Protein AF-A0A2P7SPQ0-F1 (afdb_monomer)

pLDDT: mean 70.96, std 16.78, range [37.06, 89.44]

Nearest PDB structures (foldseek):
  6t5a-assembly1_A  TM=5.286E-01  e=6.971E+00  Human alphaherpesvirus 1

Structure (mmCIF, N/CA/C/O backbone):
data_AF-A0A2P7SPQ0-F1
#
_entry.id   AF-A0A2P7SPQ0-F1
#
loop_
_atom_site.group_PDB
_atom_site.id
_atom_site.type_symbol
_atom_site.label_atom_id
_atom_site.label_alt_id
_atom_site.label_comp_id
_atom_site.label_asym_id
_atom_site.label_entity_id
_atom_site.label_seq_id
_atom_site.pdbx_PDB_ins_code
_atom_site.Cartn_x
_atom_site.Cartn_y
_atom_site.Cartn_z
_atom_site.occupancy
_atom_site.B_iso_or_equiv
_atom_site.auth_seq_id
_atom_site.auth_comp_id
_atom_site.auth_asym_id
_atom_site.auth_atom_id
_atom_site.pdbx_PDB_model_num
ATOM 1 N N . MET A 1 1 ? -8.615 -11.436 -14.733 1.00 41.12 1 MET A N 1
ATOM 2 C CA . MET A 1 1 ? -9.155 -11.468 -13.357 1.00 41.12 1 MET A CA 1
ATOM 3 C C . MET A 1 1 ? -8.799 -10.133 -12.724 1.00 41.12 1 MET A C 1
ATOM 5 O O . MET A 1 1 ? -7.629 -9.775 -12.751 1.00 41.12 1 MET A O 1
ATOM 9 N N . SER A 1 2 ? -9.795 -9.336 -12.335 1.00 37.06 2 SER A N 1
ATOM 10 C CA . SER A 1 2 ? -9.621 -7.919 -11.980 1.00 37.06 2 SER A CA 1
ATOM 11 C C . SER A 1 2 ? -9.363 -7.757 -10.481 1.00 37.06 2 SER A C 1
ATOM 13 O O . SER A 1 2 ? -10.150 -8.233 -9.669 1.00 37.06 2 SER A O 1
ATOM 15 N N . ALA A 1 3 ? -8.306 -7.027 -10.110 1.00 48.44 3 ALA A N 1
ATOM 16 C CA . ALA A 1 3 ? -7.908 -6.752 -8.719 1.00 48.44 3 ALA A CA 1
ATOM 17 C C . ALA A 1 3 ? -8.980 -6.024 -7.872 1.00 48.44 3 ALA A C 1
ATOM 19 O O . ALA A 1 3 ? -8.843 -5.910 -6.659 1.00 48.44 3 ALA A O 1
ATOM 20 N N . GLY A 1 4 ? -10.057 -5.530 -8.495 1.00 43.16 4 GLY A N 1
ATOM 21 C CA . GLY A 1 4 ? -11.160 -4.847 -7.815 1.00 43.16 4 GLY A CA 1
ATOM 22 C C . GLY A 1 4 ? -12.131 -5.761 -7.056 1.00 43.16 4 GLY A C 1
ATOM 23 O O . GLY A 1 4 ? -12.850 -5.267 -6.193 1.00 43.16 4 GLY A O 1
ATOM 24 N N . GLU A 1 5 ? -12.164 -7.070 -7.334 1.00 48.94 5 GLU A N 1
ATOM 25 C CA . GLU A 1 5 ? -13.140 -7.990 -6.716 1.00 48.94 5 GLU A CA 1
ATOM 26 C C . GLU A 1 5 ? -12.699 -8.570 -5.368 1.00 48.94 5 GLU A C 1
ATOM 28 O O . GLU A 1 5 ? -13.541 -9.017 -4.586 1.00 48.94 5 GLU A O 1
ATOM 33 N N . ILE A 1 6 ? -11.401 -8.542 -5.065 1.00 51.44 6 ILE A N 1
ATOM 34 C CA . ILE A 1 6 ? -10.877 -9.204 -3.865 1.00 51.44 6 ILE A CA 1
ATOM 35 C C . ILE A 1 6 ? -11.213 -8.387 -2.605 1.00 51.44 6 ILE A C 1
ATOM 37 O O . ILE A 1 6 ? -11.773 -8.917 -1.644 1.00 51.44 6 ILE A O 1
ATOM 41 N N . PHE A 1 7 ? -11.090 -7.057 -2.692 1.00 52.06 7 PHE A N 1
ATOM 42 C CA . PHE A 1 7 ? -11.493 -6.118 -1.635 1.00 52.06 7 PHE A CA 1
ATOM 43 C C . PHE A 1 7 ? -12.980 -6.202 -1.238 1.00 52.06 7 PHE A C 1
ATOM 45 O O . PHE A 1 7 ? -13.353 -5.750 -0.157 1.00 52.06 7 PHE A O 1
ATOM 52 N N . GLY A 1 8 ? -13.848 -6.751 -2.097 1.00 45.31 8 GLY A N 1
ATOM 53 C CA . GLY A 1 8 ? -15.294 -6.808 -1.866 1.00 45.31 8 GLY A CA 1
ATOM 54 C C . GLY A 1 8 ? -15.789 -8.050 -1.118 1.00 45.31 8 GLY A C 1
ATOM 55 O O . GLY A 1 8 ? -16.936 -8.056 -0.664 1.00 45.31 8 GLY A O 1
ATOM 56 N N . ARG A 1 9 ? -14.981 -9.117 -0.992 1.00 46.62 9 ARG A N 1
ATOM 57 C CA . ARG A 1 9 ? -15.487 -10.431 -0.537 1.00 46.62 9 ARG A CA 1
ATOM 58 C C . ARG A 1 9 ? -15.241 -10.746 0.942 1.00 46.62 9 ARG A C 1
ATOM 60 O O . ARG A 1 9 ? -15.998 -11.538 1.499 1.00 46.62 9 ARG A O 1
ATOM 67 N N . ALA A 1 10 ? -14.286 -10.081 1.590 1.00 46.84 10 ALA A N 1
ATOM 68 C CA . ALA A 1 10 ? -13.986 -10.263 3.017 1.00 46.84 10 ALA A CA 1
ATOM 69 C C . ALA A 1 10 ? -14.977 -9.556 3.973 1.00 46.84 10 ALA A C 1
ATOM 71 O O . ALA A 1 10 ? -15.049 -9.888 5.151 1.00 46.84 10 ALA A O 1
ATOM 72 N N . LEU A 1 11 ? -15.799 -8.621 3.480 1.00 48.19 11 LEU A N 1
ATOM 73 C CA . LEU A 1 11 ? -16.655 -7.759 4.316 1.00 48.19 11 LEU A CA 1
ATOM 74 C C . LEU A 1 11 ? -17.969 -8.397 4.806 1.00 48.19 11 LEU A C 1
ATOM 76 O O . LEU A 1 11 ? -18.785 -7.701 5.403 1.00 48.19 11 LEU A O 1
ATOM 80 N N . ARG A 1 12 ? -18.230 -9.686 4.540 1.00 47.12 12 ARG A N 1
ATOM 81 C CA . ARG A 1 12 ? -19.556 -10.276 4.816 1.00 47.12 12 ARG A CA 1
ATOM 82 C C . ARG A 1 12 ? -19.721 -11.013 6.144 1.00 47.12 12 ARG A C 1
ATOM 84 O O . ARG A 1 12 ? -20.871 -11.239 6.495 1.00 47.12 12 ARG A O 1
ATOM 91 N N . SER A 1 13 ? -18.664 -11.368 6.885 1.00 44.78 13 SER A N 1
ATOM 92 C CA . SER A 1 13 ? -18.868 -11.968 8.225 1.00 44.78 13 SER A CA 1
ATOM 93 C C . SER A 1 13 ? -17.632 -12.177 9.110 1.00 44.78 13 SER A C 1
ATOM 95 O O . SER A 1 13 ? -17.786 -12.705 10.209 1.00 44.78 13 SER A O 1
ATOM 97 N N . ALA A 1 14 ? -16.423 -11.828 8.667 1.00 48.66 14 ALA A N 1
ATOM 98 C CA . ALA A 1 14 ? -15.214 -12.000 9.473 1.00 48.66 14 ALA A CA 1
ATOM 99 C C . ALA A 1 14 ? -14.873 -10.695 10.219 1.00 48.66 14 ALA A C 1
ATOM 101 O O . ALA A 1 14 ? -15.188 -9.619 9.698 1.00 48.66 14 ALA A O 1
ATOM 102 N N . PRO A 1 15 ? -14.233 -10.753 11.408 1.00 56.19 15 PRO A N 1
ATOM 103 C CA . PRO A 1 15 ? -13.540 -9.584 11.948 1.00 56.19 15 PRO A CA 1
ATOM 104 C C . PRO A 1 15 ? -12.669 -9.003 10.831 1.00 56.19 15 PRO A C 1
ATOM 106 O O . PRO A 1 15 ? -12.077 -9.772 10.072 1.00 56.19 15 PRO A O 1
ATOM 109 N N . LEU A 1 16 ? -12.689 -7.674 10.673 1.00 57.75 16 LEU A N 1
ATOM 110 C CA . LEU A 1 16 ? -11.959 -6.973 9.611 1.00 57.75 16 LEU A CA 1
ATOM 111 C C . LEU A 1 16 ? -10.570 -7.610 9.454 1.00 57.75 16 LEU A C 1
ATOM 113 O O . LEU A 1 16 ? -9.876 -7.724 10.466 1.00 57.75 16 LEU A O 1
ATOM 117 N N . PRO A 1 17 ? -10.193 -8.079 8.248 1.00 68.19 17 PRO A N 1
ATOM 118 C CA . PRO A 1 17 ? -8.901 -8.719 8.066 1.00 68.19 17 PRO A CA 1
ATOM 119 C C . PRO A 1 17 ? -7.822 -7.740 8.518 1.00 68.19 17 PRO A C 1
ATOM 121 O O . PRO A 1 17 ? -7.851 -6.561 8.146 1.00 68.19 17 PRO A O 1
ATOM 124 N N . GLU A 1 18 ? -6.915 -8.216 9.371 1.00 79.88 18 GLU A N 1
ATOM 125 C CA . GLU A 1 18 ? -5.799 -7.401 9.840 1.00 79.88 18 GLU A CA 1
ATOM 126 C C . GLU A 1 18 ? -5.046 -6.848 8.618 1.00 79.88 18 GLU A C 1
ATOM 128 O O . GLU A 1 18 ? -4.946 -7.524 7.587 1.00 79.88 18 GLU A O 1
ATOM 133 N N . PRO A 1 19 ? -4.528 -5.614 8.685 1.00 80.44 19 PRO A N 1
ATOM 134 C CA . PRO A 1 19 ? -3.925 -4.968 7.523 1.00 80.44 19 PRO A CA 1
ATOM 135 C C . PRO A 1 19 ? -2.741 -5.765 6.951 1.00 80.44 19 PRO A C 1
ATOM 137 O O . PRO A 1 19 ? -2.516 -5.732 5.743 1.00 80.44 19 PRO A O 1
ATOM 140 N N . GLU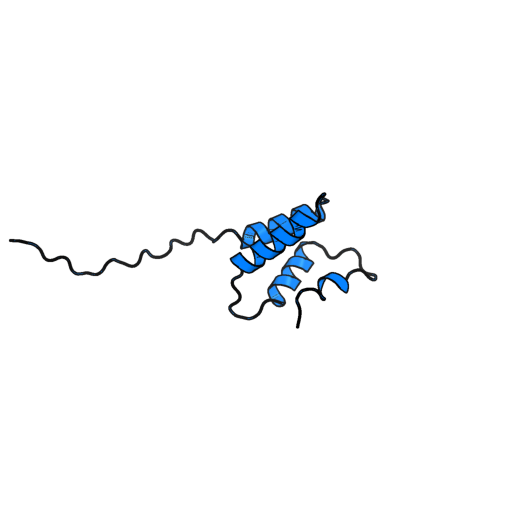 A 1 20 ? -2.031 -6.534 7.781 1.00 85.19 20 GLU A N 1
ATOM 141 C CA . GLU A 1 20 ? -1.032 -7.509 7.334 1.00 85.19 20 GLU A CA 1
ATOM 142 C C . GLU A 1 20 ? -1.599 -8.606 6.423 1.00 85.19 20 GLU A C 1
ATOM 144 O O . GLU A 1 20 ? -0.973 -8.939 5.421 1.00 85.19 20 GLU A O 1
ATOM 149 N N . ASP A 1 21 ? -2.774 -9.152 6.734 1.00 84.00 21 ASP A N 1
ATOM 150 C CA . ASP A 1 21 ? -3.391 -10.239 5.965 1.00 84.00 21 ASP A CA 1
ATOM 151 C C . ASP A 1 21 ? -3.827 -9.740 4.581 1.00 84.00 21 ASP A C 1
ATOM 153 O O . ASP A 1 21 ? -3.515 -10.351 3.562 1.00 84.00 21 ASP A O 1
ATOM 157 N N . VAL A 1 22 ? -4.416 -8.538 4.532 1.00 84.62 22 VAL A N 1
ATOM 158 C CA . VAL A 1 22 ? -4.772 -7.847 3.280 1.00 84.62 22 VAL A CA 1
ATOM 159 C C . VAL A 1 22 ? -3.535 -7.579 2.420 1.00 84.62 22 VAL A C 1
ATOM 161 O O . VAL A 1 22 ? -3.566 -7.727 1.199 1.00 84.62 22 VAL A O 1
ATOM 164 N N . PHE A 1 23 ? -2.430 -7.179 3.046 1.00 86.75 23 PHE A N 1
ATOM 165 C CA . PHE A 1 23 ? -1.173 -6.947 2.345 1.00 86.75 23 PHE A CA 1
ATOM 166 C C . PHE A 1 23 ? -0.571 -8.250 1.789 1.00 86.75 23 PHE A C 1
ATOM 168 O O . PHE A 1 23 ? -0.130 -8.282 0.638 1.00 86.75 23 PHE A O 1
ATOM 175 N N . MET A 1 24 ? -0.599 -9.339 2.561 1.00 85.25 24 MET A N 1
ATOM 176 C CA . MET A 1 24 ? -0.120 -10.653 2.119 1.00 85.25 24 MET A CA 1
ATOM 177 C C . MET A 1 24 ? -0.990 -11.234 0.999 1.00 85.25 24 MET A C 1
ATOM 179 O O . MET A 1 24 ? -0.460 -11.746 0.013 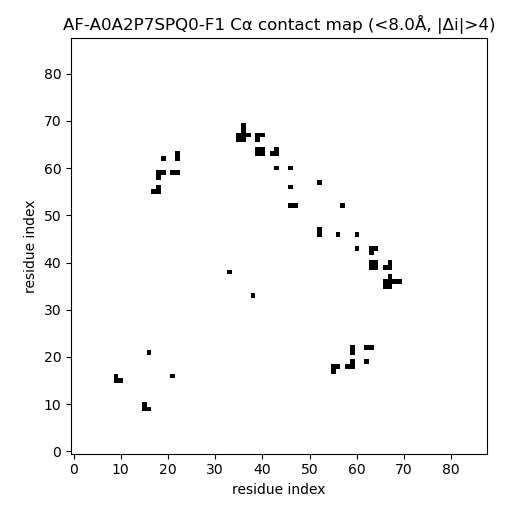1.00 85.25 24 MET A O 1
ATOM 183 N N . GLU A 1 25 ? -2.312 -11.105 1.106 1.00 87.56 25 GLU A N 1
ATOM 184 C CA . GLU A 1 25 ? -3.263 -11.490 0.061 1.00 87.56 25 GLU A CA 1
ATOM 185 C C . GLU A 1 25 ? -3.018 -10.707 -1.240 1.00 87.56 25 GLU A C 1
ATOM 187 O O . GLU A 1 25 ? -3.009 -11.274 -2.340 1.00 87.56 25 GLU A O 1
ATOM 192 N N . TRP A 1 26 ? -2.732 -9.408 -1.124 1.00 89.44 26 TRP A N 1
ATOM 193 C CA . TRP A 1 26 ? -2.346 -8.588 -2.264 1.00 89.44 26 TRP A CA 1
ATOM 194 C C . TRP A 1 26 ? -1.049 -9.087 -2.911 1.00 89.44 26 TRP A C 1
ATOM 196 O O . TRP A 1 26 ? -1.026 -9.254 -4.131 1.00 89.44 26 TRP A O 1
ATOM 206 N N . LEU A 1 27 ? -0.006 -9.389 -2.126 1.00 86.62 27 LEU A N 1
ATOM 207 C CA . LEU A 1 27 ? 1.273 -9.895 -2.640 1.00 86.62 27 LEU A CA 1
ATOM 208 C C . LEU A 1 27 ? 1.106 -11.191 -3.440 1.00 86.62 27 LEU A C 1
ATOM 210 O O . LEU A 1 27 ? 1.641 -11.305 -4.543 1.00 86.62 27 LEU A O 1
ATOM 214 N N . VAL A 1 28 ? 0.346 -12.159 -2.919 1.00 87.12 28 VAL A N 1
ATOM 215 C CA . VAL A 1 28 ? 0.128 -13.448 -3.607 1.00 87.12 28 VAL A CA 1
ATOM 216 C C . VAL A 1 28 ? -0.775 -13.324 -4.835 1.00 87.12 28 VAL A C 1
ATOM 218 O O . VAL A 1 28 ? -0.736 -14.182 -5.716 1.00 87.12 28 VAL A O 1
ATOM 221 N N . SER A 1 29 ? -1.571 -12.256 -4.912 1.00 85.50 29 SER A N 1
ATOM 222 C CA . SER A 1 29 ? -2.446 -11.966 -6.050 1.00 85.50 29 SER A CA 1
ATOM 223 C C . SER A 1 29 ? -1.710 -11.310 -7.224 1.00 85.50 29 SER A C 1
ATOM 225 O O . SER A 1 29 ? -2.268 -11.220 -8.323 1.00 85.50 29 SER A O 1
ATOM 227 N N . LEU A 1 30 ? -0.474 -10.839 -7.028 1.00 86.31 30 LEU A N 1
ATOM 228 C CA . LEU A 1 30 ? 0.308 -10.224 -8.096 1.00 86.31 30 LEU A CA 1
ATOM 229 C C . LEU A 1 30 ? 0.836 -11.278 -9.084 1.00 86.31 30 LEU A C 1
ATOM 231 O O . LEU A 1 30 ? 1.284 -12.355 -8.685 1.00 86.31 30 LEU A O 1
ATOM 235 N N . PRO A 1 31 ? 0.827 -10.982 -10.397 1.00 83.69 31 PRO A N 1
ATOM 236 C CA . PRO A 1 31 ? 1.432 -11.870 -11.376 1.00 83.69 31 PRO A CA 1
ATOM 237 C C . PRO A 1 31 ? 2.951 -11.945 -11.175 1.00 83.69 31 PRO A C 1
ATOM 239 O O . PRO A 1 31 ? 3.593 -10.988 -10.738 1.00 83.69 31 PRO A O 1
ATOM 242 N N . ARG A 1 32 ? 3.552 -13.084 -11.540 1.00 79.69 32 ARG A N 1
ATOM 243 C CA . ARG A 1 32 ? 5.013 -13.244 -11.481 1.00 79.69 32 ARG A CA 1
ATOM 244 C C . ARG A 1 32 ? 5.679 -12.201 -12.382 1.00 79.69 32 ARG A C 1
ATOM 246 O O . ARG A 1 32 ? 5.312 -12.080 -13.547 1.00 79.69 32 ARG A O 1
ATOM 253 N N . GLY A 1 33 ? 6.652 -11.472 -11.840 1.00 80.31 33 GLY A N 1
ATOM 254 C CA . GLY A 1 33 ? 7.325 -10.376 -12.543 1.00 80.31 33 GLY A CA 1
ATOM 255 C C . GLY A 1 33 ? 6.569 -9.044 -12.515 1.00 80.31 33 GLY A C 1
ATOM 256 O O . GLY A 1 33 ? 6.946 -8.129 -13.241 1.00 80.31 33 GLY A O 1
ATOM 257 N N . ALA A 1 34 ? 5.511 -8.917 -11.705 1.00 81.44 34 ALA A N 1
ATOM 258 C CA . ALA A 1 34 ? 4.906 -7.621 -11.434 1.00 81.44 34 ALA A CA 1
ATOM 259 C C . ALA A 1 34 ? 5.913 -6.679 -10.766 1.00 81.44 34 ALA A C 1
ATOM 261 O O . ALA A 1 34 ? 6.624 -7.067 -9.840 1.00 81.44 34 ALA A O 1
ATOM 262 N N . ASP A 1 35 ? 5.911 -5.426 -11.208 1.00 86.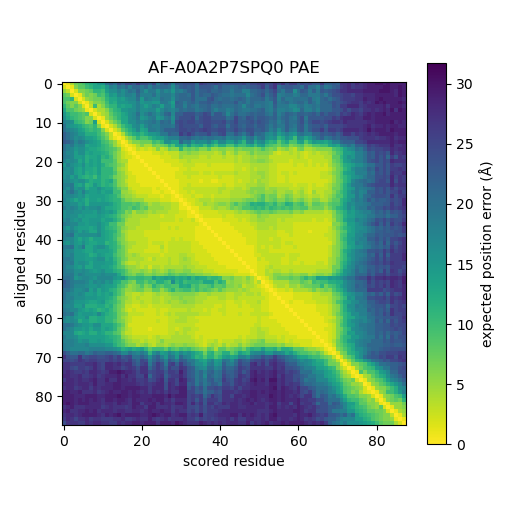31 35 ASP A N 1
ATOM 263 C CA . ASP A 1 35 ? 6.656 -4.356 -10.561 1.00 86.31 35 ASP A CA 1
ATOM 264 C C . ASP A 1 35 ? 5.994 -4.017 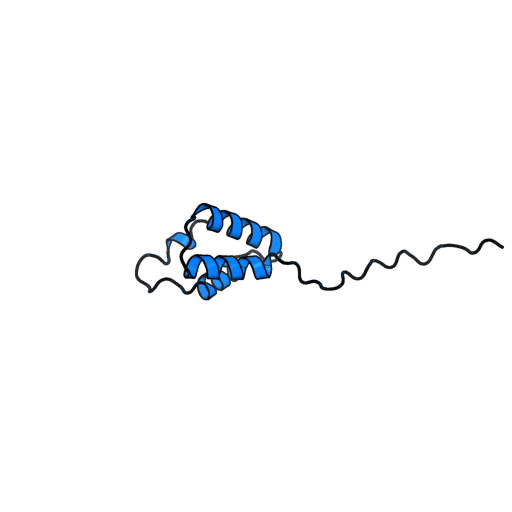-9.215 1.00 86.31 35 ASP A C 1
ATOM 266 O O . ASP A 1 35 ? 4.923 -3.398 -9.172 1.00 86.31 35 ASP A O 1
ATOM 270 N N . LEU A 1 36 ? 6.583 -4.526 -8.126 1.00 85.19 36 LEU A N 1
ATOM 271 C CA . LEU A 1 36 ? 6.0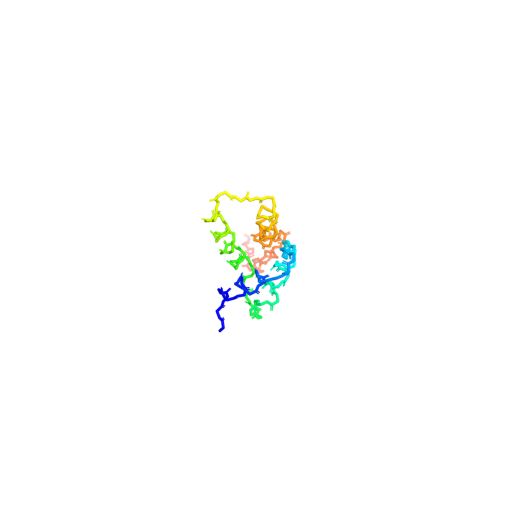42 -4.401 -6.770 1.00 85.19 36 LEU A CA 1
ATOM 272 C C . LEU A 1 36 ? 5.952 -2.936 -6.340 1.00 85.19 36 LEU A C 1
ATOM 274 O O . LEU A 1 36 ? 4.947 -2.542 -5.752 1.00 85.19 36 LEU A O 1
ATOM 278 N N . GLU A 1 37 ? 6.950 -2.130 -6.701 1.00 87.06 37 GLU A N 1
ATOM 279 C CA . GLU A 1 37 ? 7.021 -0.702 -6.392 1.00 87.06 37 GLU A CA 1
ATOM 280 C C . GLU A 1 37 ? 5.855 0.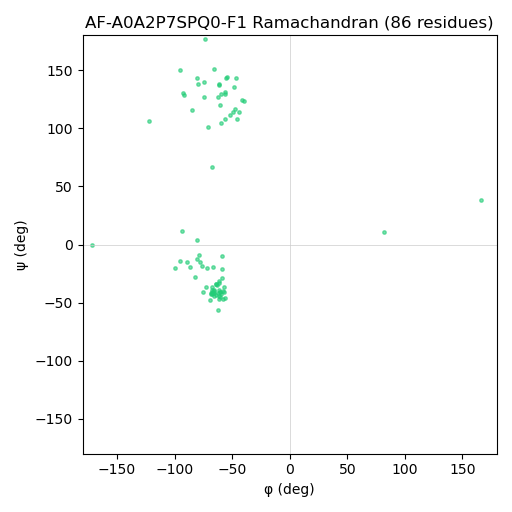057 -7.044 1.00 87.06 37 GLU A C 1
ATOM 282 O O . GLU A 1 37 ? 5.024 0.661 -6.359 1.00 87.06 37 GLU A O 1
ATOM 287 N N . ALA A 1 38 ? 5.702 -0.045 -8.367 1.00 85.44 38 ALA A N 1
ATOM 288 C CA . ALA A 1 38 ? 4.620 0.608 -9.094 1.00 85.44 38 ALA A CA 1
ATOM 289 C C . ALA A 1 38 ? 3.242 0.073 -8.683 1.00 85.44 38 ALA A C 1
ATOM 291 O O . ALA A 1 38 ? 2.254 0.816 -8.681 1.00 85.44 38 ALA A O 1
ATOM 292 N N . ALA A 1 39 ? 3.135 -1.214 -8.344 1.00 87.50 39 ALA A N 1
ATOM 293 C CA . ALA A 1 39 ? 1.894 -1.788 -7.844 1.00 87.50 39 ALA A CA 1
ATOM 294 C C . ALA A 1 39 ? 1.537 -1.248 -6.448 1.00 87.50 39 ALA A C 1
ATOM 296 O O . ALA A 1 39 ? 0.370 -0.910 -6.223 1.00 87.50 39 ALA A O 1
ATOM 297 N N . ALA A 1 40 ? 2.516 -1.109 -5.552 1.00 88.31 40 ALA A N 1
ATOM 298 C CA . ALA A 1 40 ? 2.339 -0.554 -4.215 1.00 88.31 40 ALA A CA 1
ATOM 299 C C . ALA A 1 40 ? 1.961 0.934 -4.267 1.00 88.31 40 ALA A C 1
ATOM 301 O O . ALA A 1 40 ? 0.985 1.337 -3.635 1.00 88.31 40 ALA A O 1
ATOM 302 N N . LEU A 1 41 ? 2.632 1.738 -5.103 1.00 87.19 41 LEU A N 1
ATOM 303 C CA . LEU A 1 41 ? 2.296 3.154 -5.312 1.00 87.19 41 LEU A CA 1
ATOM 304 C C . LEU A 1 41 ? 0.850 3.346 -5.791 1.00 87.19 41 LEU A C 1
ATOM 306 O O . LEU A 1 41 ? 0.142 4.238 -5.315 1.00 87.19 41 LEU A O 1
ATOM 310 N N . ARG A 1 42 ? 0.368 2.476 -6.691 1.00 87.44 42 ARG A N 1
ATOM 311 C CA . ARG A 1 42 ? -1.040 2.490 -7.118 1.00 87.44 42 ARG A CA 1
ATOM 312 C C . ARG A 1 42 ? -1.994 2.202 -5.957 1.00 87.44 42 ARG A C 1
ATOM 314 O O . ARG A 1 42 ? -3.021 2.871 -5.860 1.00 87.44 42 ARG A O 1
ATOM 321 N N . GLN A 1 43 ? -1.672 1.249 -5.080 1.00 87.81 43 GLN A N 1
ATOM 322 C CA . GLN A 1 43 ? -2.502 0.948 -3.906 1.00 87.81 43 GLN A CA 1
ATOM 323 C C . GLN A 1 43 ? -2.503 2.090 -2.885 1.00 87.81 43 GLN A C 1
ATOM 325 O O . GLN A 1 43 ? -3.572 2.452 -2.400 1.00 87.81 43 GLN A O 1
ATOM 330 N N . ILE A 1 44 ? -1.356 2.729 -2.631 1.00 86.81 44 ILE A N 1
ATOM 331 C CA . ILE A 1 44 ? -1.268 3.922 -1.771 1.00 86.81 44 ILE A CA 1
ATOM 332 C C . ILE A 1 44 ? -2.199 5.019 -2.292 1.00 86.81 44 ILE A C 1
ATOM 334 O O . ILE A 1 44 ? -2.994 5.557 -1.528 1.00 86.81 44 ILE A O 1
ATOM 338 N N . GLY A 1 45 ? -2.185 5.286 -3.602 1.00 86.25 45 GLY A N 1
ATOM 339 C CA . GLY A 1 45 ? -3.085 6.267 -4.211 1.00 86.25 45 GLY A CA 1
ATOM 340 C C . GLY A 1 45 ? -4.573 5.923 -4.059 1.00 86.25 45 GLY A C 1
ATOM 341 O O . GLY A 1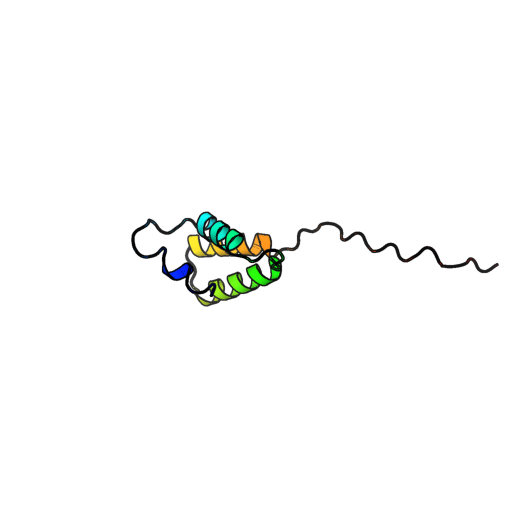 45 ? -5.401 6.822 -3.922 1.00 86.25 45 GLY A O 1
ATOM 342 N N . LEU A 1 46 ? -4.941 4.637 -4.058 1.00 85.31 46 LEU A N 1
ATOM 343 C CA . LEU A 1 46 ? -6.322 4.202 -3.805 1.00 85.31 46 LEU A CA 1
ATOM 344 C C . LEU A 1 46 ? -6.720 4.352 -2.333 1.00 85.31 46 LEU A C 1
ATOM 346 O O . LEU A 1 46 ? -7.863 4.710 -2.049 1.00 85.31 46 LEU A O 1
ATOM 350 N N . ILE A 1 47 ? -5.789 4.098 -1.414 1.00 83.31 47 ILE A N 1
ATOM 351 C CA . ILE A 1 47 ? -5.989 4.265 0.027 1.00 83.31 47 ILE A CA 1
ATOM 352 C C . ILE A 1 47 ? -6.115 5.755 0.371 1.00 83.31 47 ILE A C 1
ATOM 354 O O . ILE A 1 47 ? -7.082 6.143 1.020 1.00 83.31 47 ILE A O 1
ATOM 358 N N . ASP A 1 48 ? -5.222 6.608 -0.137 1.00 83.94 48 ASP A N 1
ATOM 359 C CA . ASP A 1 48 ? -5.235 8.056 0.118 1.00 83.94 48 ASP A CA 1
ATOM 360 C C . ASP A 1 48 ? -6.523 8.727 -0.400 1.00 83.94 48 ASP A C 1
ATOM 362 O O . ASP A 1 48 ? -7.038 9.658 0.219 1.00 83.94 48 ASP A O 1
ATOM 366 N N . ARG A 1 49 ? -7.126 8.207 -1.479 1.00 84.50 49 ARG A N 1
ATOM 367 C CA . ARG A 1 49 ? -8.433 8.676 -1.983 1.00 84.50 49 ARG A CA 1
ATOM 368 C C . ARG A 1 49 ? -9.607 8.397 -1.043 1.00 84.50 49 ARG A C 1
ATOM 370 O O . ARG A 1 49 ? -10.654 9.016 -1.205 1.00 84.50 49 ARG A O 1
ATOM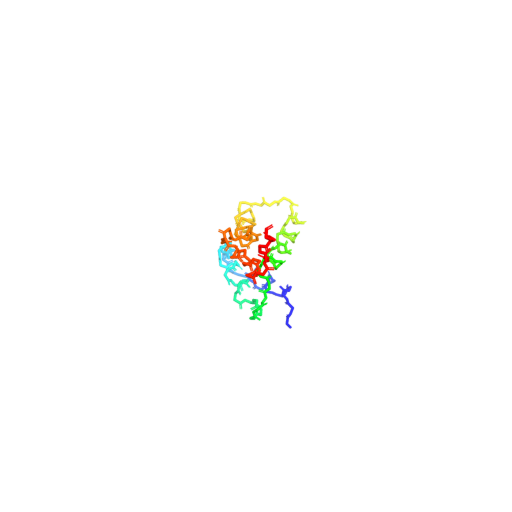 377 N N . ARG A 1 50 ? -9.467 7.465 -0.097 1.00 79.12 50 ARG A N 1
ATOM 378 C CA . ARG A 1 50 ? -10.510 7.104 0.879 1.00 79.12 50 ARG A CA 1
ATOM 379 C C . ARG A 1 50 ? -10.387 7.870 2.200 1.00 79.12 50 ARG A C 1
ATOM 381 O O . ARG A 1 50 ? -11.043 7.497 3.168 1.00 79.12 50 ARG A O 1
ATOM 388 N N . ALA A 1 51 ? -9.554 8.911 2.259 1.00 71.44 51 ALA A N 1
ATOM 389 C CA . ALA A 1 51 ? -9.391 9.729 3.454 1.00 71.44 51 ALA A CA 1
ATOM 390 C C . ALA A 1 51 ? -10.736 10.309 3.952 1.00 71.44 51 ALA A C 1
ATOM 392 O O . ALA A 1 51 ? -11.569 10.704 3.130 1.00 71.44 51 ALA A O 1
ATOM 393 N N . PRO A 1 52 ? -10.946 10.407 5.280 1.00 74.56 52 PRO A N 1
ATOM 394 C CA . PRO A 1 52 ? -9.979 10.172 6.362 1.00 74.56 52 PRO A CA 1
ATOM 395 C C . PRO A 1 52 ? -9.752 8.686 6.702 1.00 74.56 52 PRO A C 1
ATOM 397 O O . PRO A 1 52 ? -10.686 7.893 6.785 1.00 74.56 52 PRO A O 1
ATOM 400 N N . LEU A 1 53 ? -8.488 8.313 6.930 1.00 78.25 53 LEU A N 1
ATOM 401 C CA . LEU A 1 53 ? -8.079 6.942 7.249 1.00 78.25 53 LEU A CA 1
ATOM 402 C C . LEU A 1 53 ? -8.028 6.719 8.764 1.00 78.25 53 LEU A C 1
ATOM 404 O O . LEU A 1 53 ? -7.385 7.476 9.487 1.00 78.25 53 LEU A O 1
ATOM 408 N N . GLY A 1 54 ? -8.660 5.644 9.238 1.00 81.50 54 GLY A N 1
ATOM 409 C CA . GLY A 1 54 ? -8.483 5.151 10.606 1.00 81.50 54 GLY A CA 1
ATOM 410 C C . GLY A 1 54 ? -7.124 4.457 10.819 1.00 81.50 54 GLY A C 1
ATOM 411 O O . GLY A 1 54 ? -6.370 4.255 9.863 1.00 81.50 54 GLY A O 1
ATOM 412 N N . PRO A 1 55 ? -6.812 4.016 12.052 1.00 81.56 55 PRO A N 1
ATOM 413 C CA . PRO A 1 55 ? -5.515 3.421 12.404 1.00 81.56 55 PRO A CA 1
ATOM 414 C C . PRO A 1 55 ? -5.147 2.191 11.555 1.00 81.56 55 PRO A C 1
ATOM 416 O O . PRO A 1 55 ? -3.993 2.034 11.162 1.00 81.56 55 PRO A O 1
ATOM 419 N N . GLN A 1 56 ? -6.126 1.356 11.195 1.00 80.56 56 GLN A N 1
ATOM 420 C CA . GLN A 1 56 ? -5.913 0.201 10.311 1.00 80.56 56 GLN A CA 1
ATOM 421 C C . GLN A 1 56 ? -5.559 0.623 8.874 1.00 80.56 56 GLN A C 1
ATOM 423 O O . GLN A 1 56 ? -4.668 0.041 8.259 1.00 80.56 56 GLN A O 1
ATOM 428 N N . GLY A 1 57 ? -6.198 1.677 8.354 1.00 82.88 57 GLY A N 1
ATOM 429 C CA . GLY A 1 57 ? -5.903 2.223 7.025 1.00 82.88 57 GLY A CA 1
ATOM 430 C C . GLY A 1 57 ? -4.516 2.865 6.949 1.00 82.88 57 GLY A C 1
ATOM 431 O O . GLY A 1 57 ? -3.813 2.698 5.954 1.00 82.88 57 GLY A O 1
ATOM 432 N N . LEU A 1 58 ? -4.087 3.533 8.026 1.00 87.19 58 LEU A N 1
ATOM 433 C CA . LEU A 1 58 ? -2.729 4.071 8.148 1.00 87.19 58 LEU A CA 1
ATOM 434 C C . LEU A 1 58 ? -1.673 2.959 8.195 1.00 87.19 58 LEU A C 1
ATOM 436 O O . LEU A 1 58 ? -0.643 3.071 7.532 1.00 87.19 58 LEU A O 1
ATOM 440 N N . ARG A 1 59 ? -1.941 1.869 8.925 1.00 86.75 59 ARG A N 1
ATOM 441 C CA . ARG A 1 59 ? -1.047 0.704 8.990 1.00 86.75 59 ARG A CA 1
ATOM 442 C C . ARG A 1 59 ? -0.914 0.016 7.633 1.00 86.75 59 ARG A C 1
ATOM 444 O O . ARG A 1 59 ? 0.200 -0.261 7.201 1.00 86.75 59 ARG A O 1
ATOM 451 N N . LEU A 1 60 ? -2.024 -0.166 6.920 1.00 85.88 60 LEU A N 1
ATOM 452 C CA . LEU A 1 60 ? -2.011 -0.716 5.566 1.00 85.88 60 LEU A CA 1
ATOM 453 C C . LEU A 1 60 ? -1.221 0.177 4.595 1.00 85.88 60 LEU A C 1
ATOM 455 O O . LEU A 1 60 ? -0.380 -0.311 3.844 1.00 85.88 60 LEU A O 1
ATOM 459 N N . ARG A 1 61 ? -1.426 1.500 4.653 1.00 88.12 61 ARG A N 1
ATOM 460 C CA . ARG A 1 61 ? -0.647 2.472 3.870 1.00 88.12 61 ARG A CA 1
ATOM 461 C C . ARG A 1 61 ? 0.854 2.365 4.151 1.00 88.12 61 ARG A C 1
ATOM 463 O O . ARG A 1 61 ? 1.645 2.447 3.218 1.00 88.12 61 ARG A O 1
ATOM 470 N N . ALA A 1 62 ? 1.243 2.180 5.412 1.00 88.12 62 ALA A N 1
ATOM 471 C CA . ALA A 1 62 ? 2.643 2.028 5.803 1.00 88.12 62 ALA A CA 1
ATOM 472 C C . ALA A 1 62 ? 3.273 0.741 5.242 1.00 88.12 62 ALA A C 1
ATOM 474 O O . ALA A 1 62 ? 4.403 0.790 4.762 1.00 88.12 62 ALA A O 1
ATOM 475 N N . LEU A 1 63 ? 2.538 -0.378 5.229 1.00 87.25 63 LEU A N 1
ATOM 476 C CA . LEU A 1 63 ? 2.996 -1.634 4.618 1.00 87.25 63 LEU A CA 1
ATOM 477 C C . LEU A 1 63 ? 3.261 -1.466 3.116 1.00 87.25 63 LEU A C 1
ATOM 479 O O . LEU A 1 63 ? 4.318 -1.855 2.626 1.00 87.25 63 LEU A O 1
ATOM 483 N N . PHE A 1 64 ? 2.351 -0.810 2.392 1.00 86.75 64 PHE A N 1
ATOM 484 C CA . PHE A 1 64 ? 2.576 -0.503 0.978 1.00 86.75 64 PHE A CA 1
ATOM 485 C C . PHE A 1 64 ? 3.733 0.473 0.760 1.00 86.75 64 PHE A C 1
ATOM 487 O O . PHE A 1 64 ? 4.506 0.301 -0.179 1.00 86.75 64 PHE A O 1
ATOM 494 N N . ALA A 1 65 ? 3.883 1.479 1.623 1.00 87.81 65 ALA A N 1
ATOM 495 C CA . ALA A 1 65 ? 4.991 2.425 1.535 1.00 87.81 65 ALA A CA 1
ATOM 496 C C . ALA A 1 65 ? 6.351 1.741 1.738 1.00 87.81 65 ALA A C 1
ATOM 498 O O . ALA A 1 65 ? 7.306 2.114 1.068 1.00 87.81 65 ALA A O 1
ATOM 499 N N . ALA A 1 66 ? 6.431 0.722 2.598 1.00 86.94 66 ALA A N 1
ATOM 500 C CA . ALA A 1 66 ? 7.656 -0.045 2.811 1.00 86.94 66 ALA A CA 1
ATOM 501 C C . ALA A 1 66 ? 8.107 -0.816 1.557 1.00 86.94 66 ALA A C 1
ATOM 503 O O . ALA A 1 66 ? 9.302 -0.926 1.326 1.00 86.94 66 ALA A O 1
ATOM 504 N N . VAL A 1 67 ? 7.168 -1.297 0.733 1.00 84.00 67 VAL A N 1
ATOM 505 C CA . VAL A 1 67 ? 7.461 -1.965 -0.556 1.00 84.00 67 VAL A CA 1
ATOM 506 C C . VAL A 1 67 ? 7.712 -0.967 -1.687 1.00 84.00 67 VAL A C 1
ATOM 508 O O . VAL A 1 67 ? 8.406 -1.269 -2.649 1.00 84.00 67 VAL A O 1
ATOM 511 N N . ALA A 1 68 ? 7.118 0.222 -1.597 1.00 82.75 68 ALA A N 1
ATOM 512 C CA . ALA A 1 68 ? 7.306 1.291 -2.573 1.00 82.75 68 ALA A CA 1
ATOM 513 C C . ALA A 1 68 ? 8.630 2.052 -2.394 1.00 82.75 68 ALA A C 1
ATOM 515 O O . ALA A 1 68 ? 8.959 2.903 -3.219 1.00 82.75 68 ALA A O 1
ATOM 516 N N . VAL A 1 69 ? 9.361 1.805 -1.304 1.00 74.75 69 VAL A N 1
ATOM 517 C CA . VAL A 1 69 ? 10.734 2.279 -1.157 1.00 74.75 69 VAL A CA 1
ATOM 518 C C . VAL A 1 69 ? 11.624 1.244 -1.828 1.00 74.75 69 VAL A C 1
ATOM 520 O O . VAL A 1 69 ? 11.681 0.123 -1.327 1.00 74.75 69 VAL A O 1
ATOM 523 N N . PRO A 1 70 ? 12.341 1.591 -2.910 1.00 56.38 70 PRO A N 1
ATOM 524 C CA . PRO A 1 70 ? 13.357 0.697 -3.419 1.00 56.38 70 PRO A CA 1
ATOM 525 C C . PRO A 1 70 ? 14.365 0.512 -2.294 1.00 56.38 70 PRO A C 1
ATOM 527 O O . PRO A 1 70 ? 14.951 1.488 -1.807 1.00 56.38 70 PRO A O 1
ATOM 530 N N . GLU A 1 71 ? 14.551 -0.730 -1.852 1.00 52.53 71 GLU A N 1
ATOM 531 C CA . GLU A 1 71 ? 15.734 -1.094 -1.090 1.00 52.53 71 GLU A CA 1
ATOM 532 C C . GLU A 1 71 ? 16.936 -0.375 -1.711 1.00 52.53 71 GLU A C 1
ATOM 534 O O . GLU A 1 71 ? 17.219 -0.513 -2.904 1.00 52.53 71 GLU A O 1
ATOM 539 N N . ILE A 1 72 ? 17.655 0.406 -0.904 1.00 55.16 72 ILE A N 1
ATOM 540 C CA . ILE A 1 72 ? 18.993 0.889 -1.239 1.00 55.16 72 ILE A CA 1
ATOM 541 C C . ILE A 1 72 ? 19.904 -0.350 -1.234 1.00 55.16 72 ILE A C 1
ATOM 543 O O . ILE A 1 72 ? 20.752 -0.539 -0.369 1.00 55.16 72 ILE A O 1
ATOM 547 N N . GLY A 1 73 ? 19.694 -1.261 -2.179 1.00 44.47 73 GLY A N 1
ATOM 548 C CA . GLY A 1 73 ? 20.734 -2.137 -2.662 1.00 44.47 73 GLY A CA 1
ATOM 549 C C . GLY A 1 73 ? 21.616 -1.256 -3.536 1.00 44.47 73 GLY A C 1
ATOM 550 O O . GLY A 1 73 ? 21.082 -0.569 -4.413 1.00 44.47 73 GLY A O 1
ATOM 551 N N . PRO A 1 74 ? 22.942 -1.200 -3.326 1.00 44.16 74 PRO A N 1
ATOM 552 C CA . PRO A 1 74 ? 23.803 -0.537 -4.285 1.00 44.16 74 PRO A CA 1
ATOM 553 C C . PRO A 1 74 ? 23.545 -1.207 -5.633 1.00 44.16 74 PRO A C 1
ATOM 555 O O . PRO A 1 74 ? 23.931 -2.356 -5.844 1.00 44.16 74 PRO A O 1
ATOM 558 N N . LYS A 1 75 ? 22.867 -0.504 -6.548 1.00 51.91 75 LYS A N 1
ATOM 559 C CA . LYS A 1 75 ? 22.933 -0.814 -7.974 1.00 51.91 75 LYS A CA 1
ATOM 560 C C . LYS A 1 75 ? 24.428 -0.973 -8.242 1.00 51.91 75 LYS A C 1
ATOM 562 O O . LYS A 1 75 ? 25.133 0.015 -8.016 1.00 51.91 75 LYS A O 1
ATOM 567 N N . PRO A 1 76 ? 24.950 -2.153 -8.639 1.00 50.41 76 PRO A N 1
ATOM 568 C CA . PRO A 1 76 ? 26.332 -2.221 -9.062 1.00 50.41 76 PRO A CA 1
ATOM 569 C C . PRO A 1 76 ? 26.393 -1.266 -10.240 1.00 50.41 76 PRO A C 1
ATOM 571 O O . PRO A 1 76 ? 25.796 -1.514 -11.292 1.00 50.41 76 PRO A O 1
ATOM 574 N N . ALA A 1 77 ? 26.980 -0.094 -9.992 1.00 56.09 77 ALA A N 1
ATOM 575 C CA . ALA A 1 77 ? 27.286 0.865 -11.017 1.00 56.09 77 ALA A CA 1
ATOM 576 C C . ALA A 1 77 ? 28.000 0.038 -12.071 1.00 56.09 77 ALA A C 1
ATOM 578 O O . ALA A 1 77 ? 29.026 -0.581 -11.782 1.00 56.09 77 ALA A O 1
ATOM 579 N N . ALA A 1 78 ? 27.354 -0.082 -13.230 1.00 53.25 78 ALA A N 1
ATOM 580 C CA . ALA A 1 78 ? 27.940 -0.694 -14.394 1.00 53.25 78 ALA A CA 1
ATOM 581 C C . ALA A 1 78 ? 29.350 -0.125 -14.480 1.00 53.25 78 ALA A C 1
ATOM 583 O O . ALA A 1 78 ? 29.500 1.091 -14.594 1.00 53.25 78 ALA A O 1
ATOM 584 N N . VAL A 1 79 ? 30.352 -0.984 -14.296 1.00 59.78 79 VAL A N 1
ATOM 585 C CA . VAL A 1 79 ? 31.746 -0.614 -14.490 1.00 59.78 79 VAL A CA 1
ATOM 586 C C . VAL A 1 79 ? 31.814 0.021 -15.879 1.00 59.78 79 VAL A C 1
ATOM 588 O O . VAL A 1 79 ? 31.544 -0.675 -16.863 1.00 59.78 79 VAL A O 1
ATOM 591 N N . PRO A 1 80 ? 32.057 1.341 -16.007 1.00 52.03 80 PRO A N 1
ATOM 592 C CA . PRO A 1 80 ? 32.299 1.899 -17.319 1.00 52.03 80 PRO A CA 1
ATOM 593 C C . PRO A 1 80 ? 33.561 1.208 -17.828 1.00 52.03 80 PRO A C 1
ATOM 595 O O . PRO A 1 80 ? 34.550 1.082 -17.104 1.00 52.03 80 PRO A O 1
ATOM 598 N N . GLY A 1 81 ? 33.442 0.643 -19.026 1.00 51.09 81 GLY A N 1
ATOM 599 C CA . GLY A 1 81 ? 34.380 -0.318 -19.573 1.00 51.09 81 GLY A CA 1
ATOM 600 C C . GLY A 1 81 ? 35.841 0.089 -19.420 1.00 51.09 81 GLY A C 1
ATOM 601 O O . GLY A 1 81 ? 36.227 1.245 -19.591 1.00 51.09 81 GLY A O 1
ATOM 602 N N . ALA A 1 82 ? 36.660 -0.925 -19.164 1.00 57.44 82 ALA A N 1
ATOM 603 C CA . ALA A 1 82 ? 38.061 -0.922 -19.527 1.00 57.44 82 ALA A CA 1
ATOM 604 C C . ALA A 1 82 ? 38.199 -0.425 -20.977 1.00 57.44 82 ALA A C 1
ATOM 606 O O . ALA A 1 82 ? 37.788 -1.109 -21.913 1.00 57.44 82 ALA A O 1
ATOM 607 N N . GLY A 1 83 ? 38.711 0.790 -21.168 1.00 54.88 83 GLY A N 1
ATOM 608 C CA . GLY A 1 83 ? 38.790 1.356 -22.512 1.00 54.88 83 GLY A CA 1
ATOM 609 C C . GLY A 1 83 ? 39.087 2.846 -22.595 1.00 54.88 83 GLY A C 1
ATOM 610 O O . GLY A 1 83 ? 38.533 3.511 -23.460 1.00 54.88 83 GLY A O 1
ATOM 611 N N . ALA A 1 84 ? 39.958 3.391 -21.747 1.00 54.09 84 ALA A N 1
ATOM 612 C CA . ALA A 1 84 ? 40.552 4.700 -22.009 1.00 54.09 84 ALA A CA 1
ATOM 613 C C . ALA A 1 84 ? 42.075 4.551 -22.039 1.00 54.09 84 ALA A C 1
ATOM 615 O O . ALA A 1 84 ? 42.722 4.292 -21.028 1.00 54.09 84 ALA A O 1
ATOM 616 N N . ARG A 1 85 ? 42.608 4.622 -23.260 1.00 56.75 85 ARG A N 1
ATOM 617 C CA . ARG A 1 85 ? 44.027 4.539 -23.613 1.00 56.75 85 ARG A CA 1
ATOM 618 C C . ARG A 1 85 ? 44.794 5.690 -22.953 1.00 56.75 85 ARG A C 1
ATOM 620 O O . ARG A 1 85 ? 44.338 6.829 -23.011 1.00 56.75 85 ARG A O 1
ATOM 627 N N . LEU A 1 86 ? 45.973 5.390 -22.403 1.00 57.06 86 LEU A N 1
ATOM 628 C CA . LEU A 1 86 ? 47.010 6.386 -22.116 1.00 57.06 86 LEU A CA 1
ATOM 629 C C . LEU A 1 86 ? 47.355 7.146 -23.411 1.00 57.06 86 LEU A C 1
ATOM 631 O O . LEU A 1 86 ? 47.631 6.490 -24.422 1.00 57.06 86 LEU A O 1
ATOM 635 N N . PRO A 1 87 ? 47.399 8.486 -23.408 1.00 65.06 87 PRO A N 1
ATOM 636 C CA . PRO A 1 87 ? 48.275 9.217 -24.306 1.00 65.06 87 PRO A CA 1
ATOM 637 C C . PRO A 1 87 ? 49.706 9.230 -23.741 1.00 65.06 87 PRO A C 1
ATOM 639 O O . PRO A 1 87 ? 49.898 9.256 -22.524 1.00 65.06 87 PRO A O 1
ATOM 642 N N . CYS A 1 88 ? 50.670 9.138 -24.657 1.00 57.66 88 CYS A N 1
ATOM 643 C CA . CYS A 1 88 ? 52.113 9.124 -24.426 1.00 57.66 88 CYS A CA 1
ATOM 644 C C . CYS A 1 88 ? 52.629 10.385 -23.725 1.00 57.66 88 CYS A C 1
ATOM 646 O O . CYS A 1 88 ? 52.065 11.471 -23.995 1.00 57.66 88 CYS A O 1
#

Radius of gyration: 20.16 Å; Cα contacts (8 Å, |Δi|>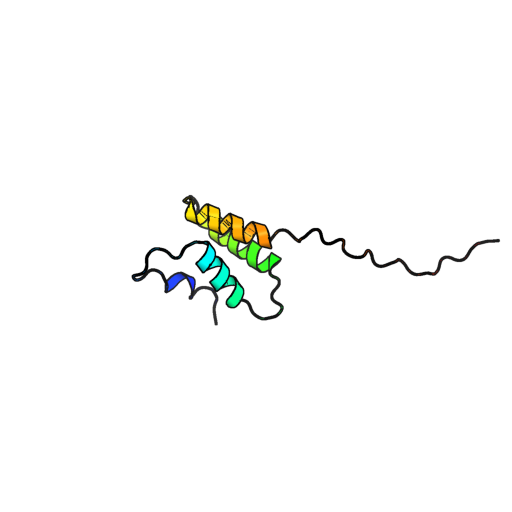4): 39; chains: 1; bounding box: 72×24×37 Å

Secondary structure (DSSP, 8-state):
--TTTGGGTGGGTSS---HHHHHHHHHHHSPTT--HHHHHHHHHHHHHTTPSP-HHHHHHHHHHHHHHS------------S--PPP-

Foldseek 3Di:
DDPVVVVVPPPPDDDPPQLVVVLVVVVVPDDPPDPLLVVLVVVLVVLVVPPPDDPRSVVNNVSSVVSNDPPPPPPPPPPPDPDDDDDD

Solvent-accessible surface area (backbone atoms only — not comparable to full-atom values): 5722 Å² total; per-residue (Å²): 137,68,84,75,58,63,80,66,66,64,79,78,82,56,80,78,74,53,44,67,54,56,50,52,55,50,60,73,68,51,61,92,88,57,61,57,38,67,52,23,49,53,50,42,56,58,54,61,72,57,61,85,68,54,74,63,52,51,51,34,43,49,56,32,49,63,54,43,44,76,74,89,61,82,72,77,70,75,75,78,69,95,79,78,81,83,81,134

Sequence (88 aa):
MSAGEIFGRALRSAPLPEPEDVFMEWLVSLPRGADLEAAALRQIGLIDRRAPLGPQGLRLRALFAAVAVPEIGPKPAAVPGAGARLPC

Mean predicted aligned error: 13.55 Å

Organism: NCBI:txid2116701